Protein AF-A0A445DTM9-F1 (afdb_monomer_lite)

Secondary structure (DSSP, 8-state):
-HHHHTT-HHHHHHS-HHHHHHHHHHHHHHHHHHHHHHHTTTGGGS-HHHHHHHHHHHHHHHHHHHHHHHHT--SPPPHHHHHHHHHHHHHHTTEEEEE---TTS-EEEEEESS--EEEETTTTEE--

Foldseek 3Di:
DVVVCVVPVVVDVVADPVNVVVVVVVCVVVVVCVVVVVQLVVVVVDPPVSSVVSVVVVVVVVVVVVVVVVVPDPDDDPPVVVVVVVVVCVVCVQWDWDQPPDPVSQWTFIGGPPDIWIGGRVVRDIPD

Organism: Arachis hypogaea (NCBI:txid3818)

Sequence (128 aa):
MDKIKRVSEEAWTKWPRHSWTKAKLDNICNHACEIFNPRIKEARSKPIITLLEEVRMFVMRSIAKNKVKLNTHVRKIPPVIQIRLEKVRKESKNWVPIWTGDEDYEKFEVHGHPTNMVVDLGKRLCTC

pLDDT: mean 79.66, std 12.18, range [50.5, 95.38]

Radius of gyration: 20.83 Å; chains: 1; bounding box: 45×35×48 Å

Structure (mmCIF, N/CA/C/O backbone):
data_AF-A0A445DTM9-F1
#
_entry.id   AF-A0A445DTM9-F1
#
loop_
_atom_site.group_PDB
_atom_site.id
_atom_site.type_symbol
_atom_site.label_atom_id
_atom_site.label_alt_id
_atom_site.label_comp_id
_atom_site.label_asym_id
_atom_site.label_entity_id
_atom_site.label_seq_id
_atom_site.pdbx_PDB_ins_code
_atom_site.Cartn_x
_atom_site.Cartn_y
_atom_site.Cartn_z
_atom_site.occupancy
_atom_site.B_iso_or_equiv
_atom_site.auth_seq_id
_atom_site.auth_comp_id
_atom_site.auth_asym_id
_atom_site.auth_atom_id
_atom_site.pdbx_PDB_model_num
ATOM 1 N N . MET A 1 1 ? 17.881 5.588 27.314 1.00 53.44 1 MET A N 1
ATOM 2 C CA . MET A 1 1 ? 18.278 6.938 26.846 1.00 53.44 1 MET A CA 1
ATOM 3 C C . MET A 1 1 ? 19.683 7.306 27.317 1.00 53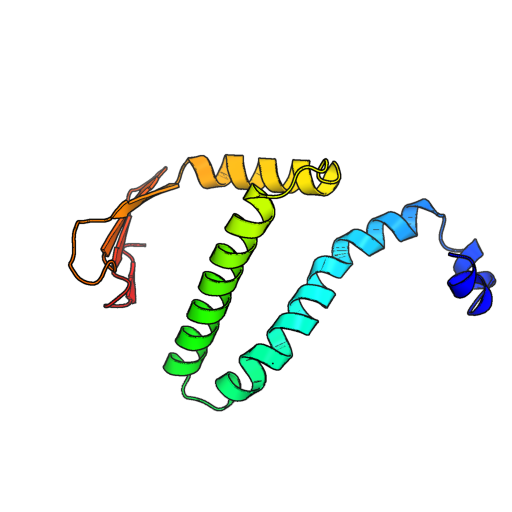.44 1 MET A C 1
ATOM 5 O O . MET A 1 1 ? 20.335 8.102 26.659 1.00 53.44 1 MET A O 1
ATOM 9 N N . ASP A 1 2 ? 20.199 6.655 28.360 1.00 56.91 2 ASP A N 1
ATOM 10 C CA . ASP A 1 2 ? 21.519 6.942 28.949 1.00 56.91 2 ASP A CA 1
ATOM 11 C C . ASP A 1 2 ? 22.705 6.606 28.035 1.00 56.91 2 ASP A C 1
ATOM 13 O O . ASP A 1 2 ? 23.768 7.206 28.145 1.00 56.91 2 ASP A O 1
ATOM 17 N N . LYS A 1 3 ? 22.512 5.707 27.059 1.00 58.59 3 LYS A N 1
ATOM 18 C CA . LYS A 1 3 ? 23.516 5.435 26.018 1.00 58.59 3 LYS A CA 1
ATOM 19 C C . LYS A 1 3 ? 23.754 6.626 25.077 1.00 58.59 3 LYS A C 1
ATOM 21 O O . LYS A 1 3 ? 24.864 6.760 24.591 1.00 58.59 3 LYS A O 1
ATOM 26 N N . ILE A 1 4 ? 22.750 7.479 24.836 1.00 58.69 4 ILE A N 1
ATOM 27 C CA . ILE A 1 4 ? 22.880 8.659 23.955 1.00 58.69 4 ILE A CA 1
ATOM 28 C C . ILE A 1 4 ? 23.605 9.795 24.687 1.00 58.69 4 ILE A C 1
ATOM 30 O O . ILE A 1 4 ? 24.466 10.436 24.097 1.00 58.69 4 ILE A O 1
ATOM 34 N N . LYS A 1 5 ? 23.339 9.974 25.991 1.00 58.22 5 LYS A N 1
ATOM 35 C CA . LYS A 1 5 ? 24.081 10.915 26.851 1.00 58.22 5 LYS A CA 1
ATOM 36 C C . LYS A 1 5 ? 25.591 10.685 26.810 1.00 58.22 5 LYS A C 1
ATOM 38 O O . LYS A 1 5 ? 26.344 11.634 26.670 1.00 58.22 5 LYS A O 1
ATOM 43 N N . ARG A 1 6 ? 26.021 9.417 26.844 1.00 63.31 6 ARG A N 1
ATOM 44 C CA . ARG A 1 6 ? 27.447 9.046 26.781 1.00 63.31 6 ARG A CA 1
ATOM 45 C C . ARG A 1 6 ? 28.156 9.474 25.493 1.00 63.31 6 ARG A C 1
ATOM 47 O O . ARG A 1 6 ? 29.376 9.537 25.497 1.00 63.31 6 ARG A O 1
ATOM 54 N N . VAL A 1 7 ? 27.422 9.712 24.404 1.00 69.25 7 VAL A N 1
ATOM 55 C CA . VAL A 1 7 ? 28.004 10.112 23.112 1.00 69.25 7 VAL A CA 1
ATOM 56 C C . VAL A 1 7 ? 28.235 11.624 23.058 1.00 69.25 7 VAL A C 1
ATOM 58 O O . VAL A 1 7 ? 29.193 12.071 22.439 1.00 69.25 7 VAL A O 1
ATOM 61 N N . SER A 1 8 ? 27.376 12.419 23.706 1.00 69.12 8 SER A N 1
ATOM 62 C CA . SER A 1 8 ? 27.534 13.872 23.814 1.00 69.12 8 SER A CA 1
ATOM 63 C C . SER A 1 8 ? 26.615 14.431 24.906 1.00 69.12 8 SER A C 1
ATOM 65 O O . SER A 1 8 ? 25.392 14.481 24.745 1.00 69.12 8 SER A O 1
ATOM 67 N N . GLU A 1 9 ? 27.215 14.882 26.008 1.00 70.75 9 GLU A N 1
ATOM 68 C CA . GLU A 1 9 ? 26.506 15.534 27.118 1.00 70.75 9 GLU A CA 1
ATOM 69 C C . GLU A 1 9 ? 25.944 16.906 26.683 1.00 70.75 9 GLU A C 1
ATOM 71 O O . GLU A 1 9 ? 24.821 17.268 27.029 1.00 70.75 9 GLU A O 1
ATOM 76 N N . GLU A 1 10 ? 26.678 17.642 25.841 1.00 69.31 10 GLU A N 1
ATOM 77 C CA . GLU A 1 10 ? 26.274 18.961 25.324 1.00 69.31 10 GLU A CA 1
ATOM 78 C C . GLU A 1 10 ? 25.071 18.899 24.373 1.00 69.31 10 GLU A C 1
ATOM 80 O O . GLU A 1 10 ? 24.164 19.731 24.437 1.00 69.31 10 GLU A O 1
ATOM 85 N N . ALA A 1 11 ? 25.009 17.895 23.493 1.00 64.75 11 ALA A N 1
ATOM 86 C CA . ALA A 1 11 ? 23.839 17.703 22.639 1.00 64.75 11 ALA A CA 1
ATOM 87 C C . ALA A 1 11 ? 22.600 17.336 23.472 1.00 64.75 11 ALA A C 1
ATOM 89 O O . ALA A 1 11 ? 21.476 17.707 23.121 1.00 64.75 11 ALA A O 1
ATOM 90 N N . TRP A 1 12 ? 22.806 16.637 24.593 1.00 66.19 12 TRP A N 1
ATOM 91 C CA . TRP A 1 12 ? 21.739 16.239 25.500 1.00 66.19 12 TRP A CA 1
ATOM 92 C C . TRP A 1 12 ? 21.110 17.422 26.242 1.00 66.19 12 TRP A C 1
ATOM 94 O O . TRP A 1 12 ? 19.892 17.450 26.430 1.00 66.19 12 TRP A O 1
ATOM 104 N N . THR A 1 13 ? 21.914 18.401 26.655 1.00 68.75 13 THR A N 1
ATOM 105 C CA . THR A 1 13 ? 21.427 19.613 27.332 1.00 68.75 13 THR A CA 1
ATOM 106 C C . THR A 1 13 ? 20.779 20.598 26.362 1.00 68.75 13 THR A C 1
ATOM 108 O O . THR A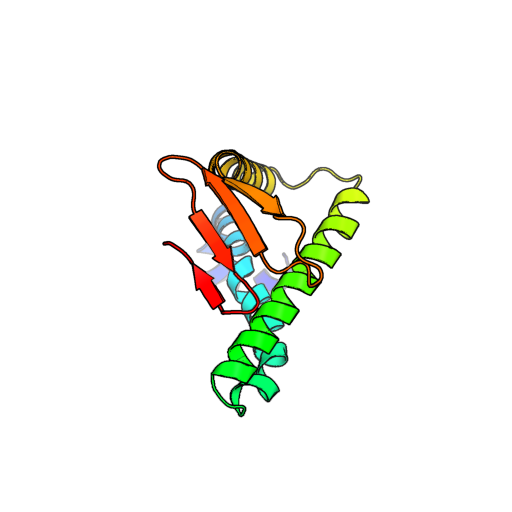 1 13 ? 19.804 21.255 26.722 1.00 68.75 13 THR A O 1
ATOM 111 N N . LYS A 1 14 ? 21.254 20.655 25.111 1.00 72.44 14 LYS A N 1
ATOM 112 C CA . LYS A 1 14 ? 20.738 21.563 24.074 1.00 72.44 14 LYS A CA 1
ATOM 113 C C . LYS A 1 14 ? 19.352 21.180 23.536 1.00 72.44 14 LYS A C 1
ATOM 115 O O . LYS A 1 14 ? 18.623 22.049 23.063 1.00 72.44 14 LYS A O 1
ATOM 120 N N . TRP A 1 15 ? 18.967 19.904 23.608 1.00 60.22 15 TRP A N 1
ATOM 121 C CA . TRP A 1 15 ? 17.693 19.416 23.068 1.00 60.22 15 TRP A CA 1
ATOM 122 C C . TRP A 1 15 ? 16.798 18.881 24.190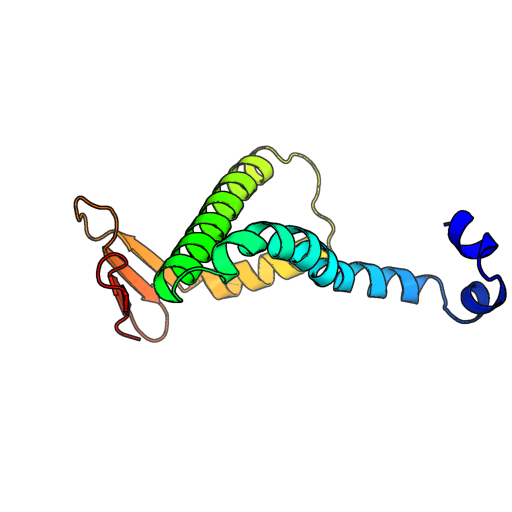 1.00 60.22 15 TRP A C 1
ATOM 124 O O . TRP A 1 15 ? 17.035 17.777 24.693 1.00 60.22 15 TRP A O 1
ATOM 134 N N . PRO A 1 16 ? 15.743 19.61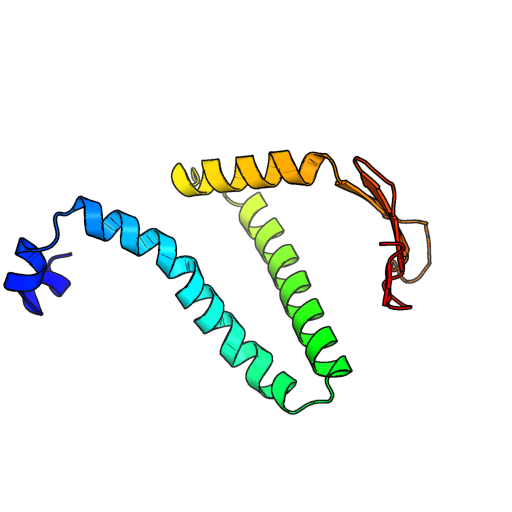5 24.592 1.00 66.25 16 PRO A N 1
ATOM 135 C CA . PRO A 1 16 ? 14.871 19.179 25.672 1.00 66.25 16 PRO A CA 1
ATOM 136 C C . PRO A 1 16 ? 14.179 17.850 25.337 1.00 66.25 16 PRO A C 1
ATOM 138 O O . PRO A 1 16 ? 13.943 17.511 24.178 1.00 66.25 16 PRO A O 1
ATOM 141 N N . ARG A 1 17 ? 13.828 17.076 26.374 1.00 59.66 17 ARG A N 1
ATOM 142 C CA . ARG A 1 17 ? 13.304 15.696 26.254 1.00 59.66 17 ARG A CA 1
ATOM 143 C C . ARG A 1 17 ? 12.153 15.549 25.246 1.00 59.66 17 ARG A C 1
ATOM 145 O O . ARG A 1 17 ? 12.055 14.520 24.586 1.00 59.66 17 ARG A O 1
ATOM 152 N N . HIS A 1 18 ? 11.317 16.581 25.115 1.00 63.09 18 HIS A N 1
ATOM 153 C CA . HIS A 1 18 ? 10.180 16.619 24.194 1.00 63.09 18 HIS A CA 1
ATOM 154 C C . HIS A 1 18 ? 10.576 16.732 22.707 1.00 63.09 18 HIS A C 1
ATOM 156 O O . HIS A 1 18 ? 9.802 16.338 21.835 1.00 63.09 18 HIS A O 1
ATOM 162 N N . SER A 1 19 ? 11.771 17.241 22.398 1.00 63.16 19 SER A N 1
ATOM 163 C CA . SER A 1 19 ? 12.283 17.348 21.026 1.00 63.16 19 SER A CA 1
ATOM 164 C C . SER A 1 19 ? 12.656 15.977 20.454 1.00 63.16 19 SER A C 1
ATOM 166 O O . SER A 1 19 ? 12.417 15.699 19.280 1.00 63.16 19 SER A O 1
ATOM 168 N N . TRP A 1 20 ? 13.149 15.071 21.302 1.00 57.44 20 TRP A N 1
ATOM 169 C CA . TRP A 1 20 ? 13.504 13.700 20.919 1.00 57.44 20 TRP A CA 1
ATOM 170 C C . TRP A 1 20 ? 12.282 12.825 20.613 1.00 57.44 20 TRP A C 1
ATOM 172 O O . TRP A 1 20 ? 12.352 11.919 19.783 1.00 57.44 20 TRP A O 1
ATOM 182 N N . THR A 1 21 ? 11.140 13.094 21.251 1.00 54.03 21 THR A N 1
ATOM 183 C CA . THR A 1 21 ? 9.873 12.409 20.957 1.00 54.03 21 THR A CA 1
ATOM 184 C C . THR A 1 21 ? 9.271 12.841 19.623 1.00 54.03 21 THR A C 1
ATOM 186 O O . THR A 1 21 ? 8.670 12.002 18.955 1.00 54.03 21 THR A O 1
ATOM 189 N N . LYS A 1 22 ? 9.473 14.098 19.196 1.00 50.50 22 LYS A N 1
ATOM 190 C CA . LYS A 1 22 ? 9.085 14.560 17.850 1.00 50.50 22 LYS A CA 1
ATOM 191 C C . LYS A 1 22 ? 9.942 13.918 16.757 1.00 50.50 22 LYS A C 1
ATOM 193 O O . LYS A 1 22 ? 9.386 13.369 15.814 1.00 50.50 22 LYS A O 1
ATOM 198 N N . ALA A 1 23 ? 11.264 13.875 16.932 1.00 50.50 23 ALA A N 1
ATOM 199 C CA . ALA A 1 23 ? 12.170 13.260 15.954 1.00 50.50 23 ALA A CA 1
ATOM 200 C C . ALA A 1 23 ? 11.895 11.758 15.729 1.00 50.50 23 ALA A C 1
ATOM 202 O O . ALA A 1 23 ? 12.091 11.230 14.639 1.00 50.50 23 ALA A O 1
ATOM 203 N N . LYS A 1 24 ? 11.374 11.050 16.743 1.00 50.62 24 LYS A N 1
ATOM 204 C CA . LYS A 1 24 ? 11.033 9.623 16.625 1.00 50.62 24 LYS A CA 1
ATOM 205 C C . LYS A 1 24 ? 9.855 9.333 15.684 1.00 50.62 24 LYS A C 1
ATOM 207 O O . LYS A 1 24 ? 9.730 8.195 15.240 1.00 50.62 24 LYS A O 1
ATOM 212 N N . LEU A 1 25 ? 9.001 10.321 15.401 1.00 51.34 25 LEU A N 1
ATOM 213 C CA . LEU A 1 25 ? 7.854 10.184 14.495 1.00 51.34 25 LEU A CA 1
ATOM 214 C C . LEU A 1 25 ? 8.252 10.304 13.016 1.00 51.34 25 LEU A C 1
ATOM 216 O O . LEU A 1 25 ? 7.679 9.594 12.191 1.00 51.34 25 LEU A O 1
ATOM 220 N N . ASP A 1 26 ? 9.270 11.105 12.696 1.00 51.31 26 ASP A N 1
ATOM 221 C CA . ASP A 1 26 ? 9.785 11.249 11.322 1.00 51.31 26 ASP A CA 1
ATOM 222 C C . ASP A 1 26 ? 10.675 10.069 10.892 1.00 51.31 26 ASP A C 1
ATOM 224 O O . ASP A 1 26 ? 10.837 9.792 9.703 1.00 51.31 26 ASP A O 1
ATOM 228 N N . ASN A 1 27 ? 11.162 9.272 11.851 1.00 52.34 27 ASN A N 1
ATOM 229 C CA . ASN A 1 27 ? 11.930 8.049 11.587 1.00 52.34 27 ASN A CA 1
ATOM 230 C C . ASN A 1 27 ? 11.123 6.933 10.896 1.00 52.34 27 ASN A C 1
ATOM 232 O O . ASN A 1 27 ? 11.711 5.940 10.464 1.00 52.34 27 ASN A O 1
ATOM 236 N N . ILE A 1 28 ? 9.797 7.074 10.764 1.00 55.31 28 ILE A N 1
ATOM 237 C CA . ILE A 1 28 ? 8.980 6.157 9.954 1.00 55.31 28 ILE A CA 1
ATOM 238 C C . ILE A 1 28 ? 9.469 6.166 8.498 1.00 55.31 28 ILE A C 1
ATOM 240 O O . ILE A 1 28 ? 9.529 5.106 7.878 1.00 55.31 28 ILE A O 1
ATOM 244 N N . CYS A 1 29 ? 9.873 7.329 7.973 1.00 51.28 29 CYS A N 1
ATOM 245 C CA . CYS A 1 29 ? 10.381 7.449 6.608 1.00 51.28 29 CYS A CA 1
ATOM 246 C C . CYS A 1 29 ? 11.727 6.736 6.440 1.00 51.28 29 CYS A C 1
ATOM 248 O O . CYS A 1 29 ? 11.885 5.965 5.497 1.00 51.28 29 CYS A O 1
ATOM 250 N N . ASN A 1 30 ? 12.659 6.909 7.383 1.00 60.72 30 ASN A N 1
ATOM 251 C CA . ASN A 1 30 ? 13.954 6.223 7.328 1.00 60.72 30 ASN A CA 1
ATOM 252 C C . ASN A 1 30 ? 13.785 4.704 7.403 1.00 60.72 30 ASN A C 1
ATOM 254 O O . ASN A 1 30 ? 14.326 3.995 6.563 1.00 60.72 30 ASN A O 1
ATOM 258 N N . HIS A 1 31 ? 12.949 4.204 8.314 1.00 69.81 31 HIS A N 1
ATOM 259 C CA . HIS A 1 31 ? 12.691 2.769 8.418 1.00 69.81 31 HIS A CA 1
ATOM 260 C C . HIS A 1 31 ? 11.997 2.194 7.170 1.00 69.81 31 HIS A C 1
ATOM 262 O O . HIS A 1 31 ? 12.335 1.106 6.705 1.00 69.81 31 HIS A O 1
ATOM 268 N N . ALA A 1 32 ? 11.039 2.926 6.594 1.00 71.94 32 ALA A N 1
ATOM 269 C CA . ALA A 1 32 ? 10.380 2.515 5.358 1.00 71.94 32 ALA A CA 1
ATOM 270 C C . ALA A 1 32 ? 11.367 2.464 4.181 1.00 71.94 32 ALA A C 1
ATOM 272 O O . ALA A 1 32 ? 11.366 1.484 3.437 1.00 71.94 32 ALA A O 1
ATOM 273 N N . CYS A 1 33 ? 12.246 3.461 4.047 1.00 75.81 33 CYS A N 1
ATOM 274 C CA . CYS A 1 33 ? 13.307 3.481 3.039 1.00 75.81 33 CYS A CA 1
ATOM 275 C C . CYS A 1 33 ? 14.328 2.355 3.251 1.00 75.81 33 CYS A C 1
ATOM 277 O O . CYS A 1 33 ? 14.709 1.691 2.291 1.00 75.81 33 CYS A O 1
ATOM 279 N N . GLU A 1 34 ? 14.734 2.093 4.493 1.00 81.38 34 GLU A N 1
ATOM 280 C CA . GLU A 1 34 ? 15.637 0.991 4.850 1.00 81.38 34 GLU A CA 1
ATOM 281 C C . GLU A 1 34 ? 15.059 -0.379 4.483 1.00 81.38 34 GLU A C 1
ATOM 283 O O . GLU A 1 34 ? 15.801 -1.265 4.069 1.00 81.38 34 GLU A O 1
ATOM 288 N N . ILE A 1 35 ? 13.738 -0.560 4.587 1.00 83.00 35 ILE A N 1
ATOM 289 C CA . ILE A 1 35 ? 13.069 -1.794 4.157 1.00 83.00 35 ILE A CA 1
ATOM 290 C C . ILE A 1 35 ? 12.896 -1.826 2.635 1.00 83.00 35 ILE A C 1
ATOM 292 O O . ILE A 1 35 ? 13.072 -2.876 2.017 1.00 83.00 35 ILE A O 1
ATOM 296 N N . PHE A 1 36 ? 12.521 -0.705 2.023 1.00 83.31 36 PHE A N 1
ATOM 297 C CA . PHE A 1 36 ? 12.148 -0.638 0.612 1.00 83.31 36 PHE A CA 1
ATOM 298 C C . PHE A 1 36 ? 13.354 -0.692 -0.329 1.00 83.31 36 PHE A C 1
ATOM 300 O O . PHE A 1 36 ? 13.363 -1.477 -1.275 1.00 83.31 36 PHE A O 1
ATOM 307 N N . ASN A 1 37 ? 14.403 0.081 -0.053 1.00 85.50 37 ASN A N 1
ATOM 308 C CA . ASN A 1 37 ? 15.587 0.189 -0.906 1.00 85.50 37 ASN A CA 1
ATOM 309 C C . ASN A 1 37 ? 16.266 -1.155 -1.222 1.00 85.50 37 ASN A C 1
ATOM 311 O O . ASN A 1 37 ? 16.539 -1.403 -2.399 1.00 85.50 37 ASN A O 1
ATOM 315 N N . PRO A 1 38 ? 16.522 -2.053 -0.249 1.00 88.00 38 PRO A N 1
ATOM 316 C CA . PRO A 1 38 ? 17.077 -3.364 -0.567 1.00 88.00 38 PRO A CA 1
ATOM 317 C C . PRO A 1 38 ? 16.084 -4.242 -1.337 1.00 88.00 38 PRO A C 1
ATOM 319 O O . PRO A 1 38 ? 16.510 -5.055 -2.149 1.00 88.00 38 PRO A O 1
ATOM 322 N N . ARG A 1 39 ? 14.770 -4.066 -1.139 1.00 83.38 39 ARG A N 1
ATOM 323 C CA . ARG A 1 39 ? 13.730 -4.861 -1.814 1.00 83.38 39 ARG A CA 1
ATOM 324 C C . ARG A 1 39 ? 13.604 -4.553 -3.296 1.00 83.38 39 ARG A C 1
ATOM 326 O O . ARG A 1 39 ? 13.312 -5.461 -4.060 1.00 83.38 39 ARG A O 1
ATOM 333 N N . ILE A 1 40 ? 13.839 -3.307 -3.693 1.00 86.06 40 ILE A N 1
ATOM 334 C CA . ILE A 1 40 ? 13.800 -2.902 -5.103 1.00 86.06 40 ILE A CA 1
ATOM 335 C C . ILE A 1 40 ? 15.172 -2.933 -5.774 1.00 86.06 40 ILE A C 1
ATOM 337 O O . ILE A 1 40 ? 15.273 -2.608 -6.951 1.00 86.06 40 ILE A O 1
ATOM 341 N N . LYS A 1 41 ? 16.241 -3.289 -5.050 1.00 90.19 41 LYS A N 1
ATOM 342 C CA . LYS A 1 41 ? 17.615 -3.213 -5.564 1.00 90.19 41 LYS A CA 1
ATOM 343 C C . LYS A 1 41 ? 17.785 -3.982 -6.878 1.00 90.19 41 LYS A C 1
ATOM 345 O O . LYS A 1 41 ? 18.379 -3.448 -7.806 1.00 90.19 41 LYS A O 1
ATOM 350 N N . GLU A 1 42 ? 17.224 -5.185 -6.960 1.00 87.12 42 GLU A N 1
ATOM 351 C CA . GLU A 1 42 ? 17.237 -6.013 -8.175 1.00 87.12 42 GLU A CA 1
ATOM 352 C C . GLU A 1 42 ? 16.213 -5.550 -9.215 1.00 87.12 42 GLU A C 1
ATOM 354 O O . GLU A 1 42 ? 16.469 -5.618 -10.411 1.00 87.12 42 GLU A O 1
ATOM 359 N N . ALA A 1 43 ? 15.063 -5.037 -8.775 1.00 87.19 43 ALA A N 1
ATOM 360 C CA . ALA A 1 43 ? 14.036 -4.502 -9.663 1.00 87.19 43 ALA A CA 1
ATOM 361 C C . ALA A 1 43 ? 14.537 -3.274 -10.446 1.00 87.19 43 ALA A C 1
ATOM 363 O O . ALA A 1 43 ? 14.135 -3.045 -11.582 1.00 87.19 43 ALA A O 1
ATOM 364 N N . ARG A 1 44 ? 15.434 -2.475 -9.848 1.00 89.62 44 ARG A N 1
ATOM 365 C CA . ARG A 1 44 ? 15.954 -1.220 -10.419 1.00 89.62 44 ARG A CA 1
ATOM 366 C C . ARG A 1 44 ? 16.797 -1.395 -11.680 1.00 89.62 44 ARG A C 1
ATOM 368 O O . ARG A 1 44 ? 16.950 -0.422 -12.408 1.00 89.62 44 ARG A O 1
ATOM 375 N N . SER A 1 45 ? 17.362 -2.577 -11.922 1.00 91.75 45 SER A N 1
ATOM 376 C CA . SER A 1 45 ? 18.104 -2.871 -13.155 1.00 91.75 45 SER A CA 1
ATOM 377 C C . SER A 1 45 ? 17.218 -3.439 -14.267 1.00 91.75 45 SER A C 1
ATOM 379 O O . SER A 1 45 ? 17.706 -3.679 -15.369 1.00 91.75 45 SER A O 1
ATOM 381 N N . LYS A 1 46 ? 15.927 -3.666 -13.997 1.00 90.25 46 LYS A N 1
ATOM 382 C CA . LYS A 1 46 ? 14.962 -4.214 -14.955 1.00 90.25 46 LYS A CA 1
ATOM 383 C C . LYS A 1 46 ? 14.253 -3.088 -15.719 1.00 90.25 46 LYS A C 1
ATOM 385 O O . LYS A 1 46 ? 14.283 -1.935 -15.282 1.00 90.25 46 LYS A O 1
ATOM 390 N N . PRO A 1 47 ? 13.587 -3.394 -16.849 1.00 95.38 47 PRO A N 1
ATOM 391 C CA . PRO A 1 47 ? 12.763 -2.421 -17.556 1.00 95.38 47 PRO A CA 1
ATOM 392 C C . PRO A 1 47 ? 11.744 -1.749 -16.628 1.00 95.38 47 PRO A C 1
ATOM 394 O O . PRO A 1 47 ? 11.232 -2.376 -15.698 1.00 95.38 47 PRO A O 1
ATOM 397 N N . ILE A 1 48 ? 11.411 -0.485 -16.913 1.00 89.25 48 ILE A N 1
ATOM 398 C CA . ILE A 1 48 ? 10.535 0.344 -16.066 1.00 89.25 48 ILE A CA 1
ATOM 399 C C . ILE A 1 48 ? 9.210 -0.347 -15.726 1.00 89.25 48 ILE A C 1
ATOM 401 O O . ILE A 1 48 ? 8.740 -0.270 -14.596 1.00 89.25 48 ILE A O 1
ATOM 405 N N . ILE A 1 49 ? 8.646 -1.084 -16.685 1.00 87.31 49 ILE A N 1
ATOM 406 C CA . ILE A 1 49 ? 7.408 -1.840 -16.501 1.00 87.31 49 ILE A CA 1
ATOM 407 C C . ILE A 1 49 ? 7.573 -2.905 -15.408 1.00 87.31 49 ILE A C 1
ATOM 409 O O . ILE A 1 49 ? 6.773 -2.959 -14.477 1.00 87.31 49 ILE A O 1
ATOM 413 N N . THR A 1 50 ? 8.632 -3.709 -15.484 1.00 85.69 50 THR A N 1
ATOM 414 C CA . THR A 1 50 ? 8.915 -4.775 -14.517 1.00 85.69 50 THR A CA 1
ATOM 415 C C . THR A 1 50 ? 9.235 -4.211 -13.132 1.00 85.69 50 THR A C 1
ATOM 417 O O . THR A 1 50 ? 8.758 -4.738 -12.129 1.00 85.69 50 THR A O 1
ATOM 420 N N . LEU A 1 51 ? 9.979 -3.099 -13.055 1.00 89.31 51 LEU A N 1
ATOM 421 C CA . LEU A 1 51 ? 10.225 -2.394 -11.792 1.00 89.31 51 LEU A CA 1
ATOM 422 C C . LEU A 1 51 ? 8.906 -1.985 -11.116 1.00 89.31 51 LEU A C 1
ATOM 424 O O . LEU A 1 51 ? 8.722 -2.224 -9.921 1.00 89.31 51 LEU A O 1
ATOM 428 N N . LEU A 1 52 ? 7.985 -1.382 -11.873 1.00 85.25 52 LEU A N 1
ATOM 429 C CA . LEU A 1 52 ? 6.694 -0.934 -11.348 1.00 85.25 52 LEU A CA 1
ATOM 430 C C . LEU A 1 52 ? 5.831 -2.105 -10.864 1.00 85.25 52 LEU A C 1
ATOM 432 O O . LEU A 1 52 ? 5.217 -2.013 -9.799 1.00 85.25 52 LEU A O 1
ATOM 436 N N . GLU A 1 53 ? 5.813 -3.220 -11.593 1.00 86.12 53 GLU A N 1
ATOM 437 C CA . GLU A 1 53 ? 5.090 -4.426 -11.181 1.00 86.12 53 GLU A CA 1
ATOM 438 C C . GLU A 1 53 ? 5.651 -5.033 -9.894 1.00 86.12 53 GLU A C 1
ATOM 440 O O . GLU A 1 53 ? 4.887 -5.384 -8.992 1.00 86.12 53 GLU A O 1
ATOM 445 N N . GLU A 1 54 ? 6.975 -5.106 -9.756 1.00 86.00 54 GLU A N 1
ATOM 446 C CA . GLU A 1 54 ? 7.609 -5.623 -8.543 1.00 86.00 54 GLU A CA 1
ATOM 447 C C . GLU A 1 54 ? 7.341 -4.728 -7.329 1.00 86.00 54 GLU A C 1
ATOM 449 O O . GLU A 1 54 ? 7.021 -5.233 -6.246 1.00 86.00 54 GLU A O 1
ATOM 454 N N . VAL A 1 55 ? 7.378 -3.402 -7.507 1.00 88.44 55 VAL A N 1
ATOM 455 C CA . VAL A 1 55 ? 6.989 -2.436 -6.467 1.00 88.44 55 VAL A CA 1
ATOM 456 C C . VAL A 1 55 ? 5.523 -2.624 -6.078 1.00 88.44 55 VAL A C 1
ATOM 458 O O . VAL A 1 55 ? 5.218 -2.724 -4.885 1.00 88.44 55 VAL A O 1
ATOM 461 N N . ARG A 1 56 ? 4.614 -2.740 -7.055 1.00 87.12 56 ARG A N 1
ATOM 462 C CA . ARG A 1 56 ? 3.183 -2.983 -6.812 1.00 87.12 56 ARG A CA 1
ATOM 463 C C . ARG A 1 56 ? 2.972 -4.259 -5.999 1.00 87.12 56 ARG A C 1
ATOM 465 O O . ARG A 1 56 ? 2.324 -4.226 -4.951 1.00 87.12 56 ARG A O 1
ATOM 472 N N . MET A 1 57 ? 3.568 -5.368 -6.434 1.00 86.06 57 MET A N 1
ATOM 473 C CA . MET A 1 57 ? 3.472 -6.668 -5.763 1.00 86.06 57 MET A CA 1
ATOM 474 C C . MET A 1 57 ? 4.029 -6.623 -4.339 1.00 86.06 57 MET A C 1
ATOM 476 O O . MET A 1 57 ? 3.437 -7.193 -3.416 1.00 86.06 57 MET A O 1
ATOM 480 N N . PHE A 1 58 ? 5.148 -5.928 -4.131 1.00 87.25 58 PHE A N 1
ATOM 481 C CA . PHE A 1 58 ? 5.725 -5.723 -2.807 1.00 87.25 58 PHE A CA 1
ATOM 482 C C . PHE A 1 58 ? 4.768 -4.965 -1.876 1.00 87.25 58 PHE A C 1
ATOM 484 O O . PHE A 1 58 ? 4.530 -5.409 -0.745 1.00 87.25 58 PHE A O 1
ATOM 491 N N . VAL A 1 59 ? 4.191 -3.856 -2.347 1.00 86.81 59 VAL A N 1
ATOM 492 C CA . VAL A 1 59 ? 3.250 -3.038 -1.568 1.00 86.81 59 VAL A CA 1
ATOM 493 C C . VAL A 1 59 ? 1.994 -3.840 -1.227 1.00 86.81 59 VAL A C 1
ATOM 495 O O . VAL A 1 59 ? 1.627 -3.921 -0.054 1.00 86.81 59 VAL A O 1
ATOM 498 N N . MET A 1 60 ? 1.384 -4.517 -2.205 1.00 85.31 60 MET A N 1
ATOM 499 C CA . MET A 1 60 ? 0.178 -5.328 -1.991 1.00 85.31 60 MET A CA 1
ATOM 500 C C . MET A 1 60 ? 0.405 -6.449 -0.969 1.00 85.31 60 MET A C 1
ATOM 502 O O . MET A 1 60 ? -0.366 -6.587 -0.016 1.00 85.31 60 MET A O 1
ATOM 506 N N . ARG A 1 61 ? 1.501 -7.210 -1.101 1.00 86.56 61 ARG A N 1
ATOM 507 C CA . ARG A 1 61 ? 1.861 -8.268 -0.139 1.00 86.56 61 ARG A CA 1
ATOM 508 C C . ARG A 1 61 ? 2.104 -7.705 1.262 1.00 86.56 61 ARG A C 1
ATOM 510 O O . ARG A 1 61 ? 1.726 -8.335 2.249 1.00 86.56 61 ARG A O 1
ATOM 517 N N . SER A 1 62 ? 2.724 -6.531 1.362 1.00 88.19 62 SER A N 1
ATOM 518 C CA . SER A 1 62 ? 2.984 -5.867 2.644 1.00 88.19 62 SER A CA 1
ATOM 519 C C . SER A 1 62 ? 1.690 -5.410 3.317 1.00 88.19 62 SER A C 1
ATOM 521 O O . SER A 1 62 ? 1.504 -5.658 4.507 1.00 88.19 62 SER A O 1
ATOM 523 N N . ILE A 1 63 ? 0.757 -4.828 2.556 1.00 85.81 63 ILE A N 1
ATOM 524 C CA . ILE A 1 63 ? -0.577 -4.452 3.045 1.00 85.81 63 ILE A CA 1
ATOM 525 C C . ILE A 1 63 ? -1.333 -5.688 3.538 1.00 85.81 63 ILE A C 1
ATOM 527 O O . ILE A 1 63 ? -1.840 -5.674 4.658 1.00 85.81 63 ILE A O 1
ATOM 531 N N . ALA A 1 64 ? -1.373 -6.768 2.751 1.00 84.38 64 ALA A N 1
ATOM 532 C CA . ALA A 1 64 ? -2.052 -8.005 3.134 1.00 84.38 64 ALA A CA 1
ATOM 533 C C . ALA A 1 64 ? -1.491 -8.584 4.446 1.00 84.38 64 ALA A C 1
ATOM 535 O O . ALA A 1 64 ? -2.244 -8.862 5.380 1.00 84.38 64 ALA A O 1
ATOM 536 N N . LYS A 1 65 ? -0.159 -8.672 4.571 1.00 88.06 65 LYS A N 1
ATOM 537 C CA . LYS A 1 65 ? 0.505 -9.120 5.808 1.00 88.06 65 LYS A CA 1
ATOM 538 C C . LYS A 1 65 ? 0.195 -8.210 6.996 1.00 88.06 65 LYS A C 1
ATOM 540 O O . LYS A 1 65 ? -0.048 -8.701 8.097 1.00 88.06 65 LYS A O 1
ATOM 545 N N . ASN A 1 66 ? 0.201 -6.895 6.791 1.00 87.06 66 ASN A N 1
ATOM 546 C CA . ASN A 1 66 ? -0.081 -5.933 7.853 1.00 87.06 66 ASN A CA 1
ATOM 547 C C . ASN A 1 66 ? -1.543 -5.990 8.309 1.00 87.06 66 ASN A C 1
ATOM 549 O O . ASN A 1 66 ? -1.781 -5.897 9.509 1.00 87.06 66 ASN A O 1
ATOM 553 N N . LYS A 1 67 ? -2.504 -6.216 7.399 1.00 85.38 67 LYS A N 1
ATOM 554 C CA . LYS A 1 67 ? -3.917 -6.442 7.751 1.00 85.38 67 LYS A CA 1
ATOM 555 C C . LYS A 1 67 ? -4.074 -7.631 8.700 1.00 85.38 67 LYS A C 1
ATOM 557 O O . LYS A 1 67 ? -4.716 -7.490 9.735 1.00 85.38 67 LYS A O 1
ATOM 562 N N . VAL A 1 68 ? -3.436 -8.765 8.395 1.00 88.75 68 VAL A N 1
ATOM 563 C CA . VAL A 1 68 ? -3.474 -9.961 9.258 1.00 88.75 68 VAL A CA 1
ATOM 564 C C . VAL A 1 68 ? -2.876 -9.664 10.634 1.00 88.75 68 VAL A C 1
ATOM 566 O O . VAL A 1 68 ? -3.511 -9.928 11.653 1.00 88.75 68 VAL A O 1
ATOM 569 N N . LYS A 1 69 ? -1.688 -9.044 10.676 1.00 86.00 69 LYS A N 1
ATOM 570 C CA . LYS A 1 69 ? -1.034 -8.663 11.939 1.00 86.00 69 LYS A CA 1
ATOM 571 C C . LYS A 1 69 ? -1.901 -7.732 12.782 1.00 86.00 69 LYS A C 1
ATOM 573 O O . LYS A 1 69 ? -2.003 -7.934 13.989 1.00 86.00 69 LYS A O 1
ATOM 578 N N . LEU A 1 70 ? -2.517 -6.731 12.153 1.00 83.62 70 LEU A N 1
ATOM 579 C CA . LEU A 1 70 ? -3.391 -5.777 12.827 1.00 83.62 70 LEU A CA 1
ATOM 580 C C . LEU A 1 70 ? -4.640 -6.463 13.388 1.00 83.62 70 LEU A C 1
ATOM 582 O O . LEU A 1 70 ? -5.021 -6.171 14.514 1.00 83.62 70 LEU A O 1
ATOM 586 N N . ASN A 1 71 ? -5.230 -7.409 12.651 1.00 82.56 71 ASN A N 1
ATOM 587 C CA . ASN A 1 71 ? -6.404 -8.153 13.112 1.00 82.56 71 ASN A CA 1
ATOM 588 C C . ASN A 1 71 ? -6.110 -8.976 14.380 1.00 82.56 71 ASN A C 1
ATOM 590 O O . ASN A 1 71 ? -6.951 -9.101 15.259 1.00 82.56 71 ASN A O 1
ATOM 594 N N . THR A 1 72 ? -4.885 -9.496 14.504 1.00 84.50 72 THR A N 1
ATOM 595 C CA . THR A 1 72 ? -4.416 -10.209 15.707 1.00 84.50 72 THR A CA 1
ATOM 596 C C . THR A 1 72 ? -3.894 -9.287 16.818 1.00 84.50 72 THR A C 1
ATOM 598 O O . THR A 1 72 ? -3.452 -9.761 17.866 1.00 84.50 72 THR A O 1
ATOM 601 N N . HIS A 1 73 ? -3.874 -7.967 16.609 1.00 80.44 73 HIS A N 1
ATOM 602 C CA . HIS A 1 73 ? -3.243 -7.035 17.537 1.00 80.44 73 HIS A CA 1
ATOM 603 C C . HIS A 1 73 ? -4.172 -6.673 18.702 1.00 80.44 73 HIS A C 1
ATOM 605 O O . HIS A 1 73 ? -5.122 -5.917 18.545 1.00 80.44 73 HIS A O 1
ATOM 611 N N . VAL A 1 74 ? -3.854 -7.170 19.900 1.00 75.12 74 VAL A N 1
ATOM 612 C CA . VAL A 1 74 ? -4.651 -6.940 21.124 1.00 75.12 74 VAL A CA 1
ATOM 613 C C . VAL A 1 74 ? -4.261 -5.644 21.860 1.00 75.12 74 VAL A C 1
ATOM 615 O O . VAL A 1 74 ? -5.008 -5.135 22.692 1.00 75.12 74 VAL A O 1
ATOM 618 N N . ARG A 1 75 ? -3.073 -5.083 21.591 1.00 75.94 75 ARG A N 1
ATOM 619 C CA . ARG A 1 75 ? -2.559 -3.915 22.330 1.00 75.94 75 ARG A CA 1
ATOM 620 C C . ARG A 1 75 ? -3.117 -2.596 21.785 1.00 75.94 75 ARG A C 1
ATOM 622 O O . ARG A 1 75 ? -3.420 -2.465 20.603 1.00 75.94 75 ARG A O 1
ATOM 629 N N . LYS A 1 76 ? -3.198 -1.585 22.659 1.00 75.94 76 LYS A N 1
ATOM 630 C CA . LYS A 1 76 ? -3.574 -0.217 22.272 1.00 75.94 76 LYS A CA 1
ATOM 631 C C . LYS A 1 76 ? -2.489 0.394 21.385 1.00 75.94 76 LYS A C 1
ATOM 633 O O . LYS A 1 76 ? -1.328 0.486 21.787 1.00 75.94 76 LYS A O 1
ATOM 638 N N . ILE A 1 77 ? -2.890 0.831 20.195 1.00 80.75 77 ILE A N 1
ATOM 639 C CA . ILE A 1 77 ? -2.041 1.585 19.271 1.00 80.75 77 ILE A CA 1
ATOM 640 C C . ILE A 1 77 ? -1.676 2.926 19.936 1.00 80.75 77 ILE A C 1
ATOM 642 O O . ILE A 1 77 ? -2.535 3.537 20.579 1.00 80.75 77 ILE A O 1
ATOM 646 N N . PRO A 1 78 ? -0.425 3.411 19.814 1.00 82.31 78 PRO A N 1
ATOM 647 C CA . PRO A 1 78 ? -0.043 4.715 20.346 1.00 82.31 78 PRO A CA 1
ATOM 648 C C . PRO A 1 78 ? -0.969 5.839 19.837 1.00 82.31 78 PRO A C 1
ATOM 650 O O . PRO A 1 78 ? -1.229 5.885 18.631 1.00 82.31 78 PRO A O 1
ATOM 653 N N . PRO A 1 79 ? -1.402 6.789 20.692 1.00 81.00 79 PRO A N 1
ATOM 654 C CA . PRO A 1 79 ? -2.410 7.796 20.335 1.00 81.00 79 PRO A CA 1
ATOM 655 C C . PRO A 1 79 ? -2.095 8.597 19.066 1.00 81.00 79 PRO A C 1
ATOM 657 O O . PRO A 1 79 ? -2.976 8.845 18.253 1.00 81.00 79 PRO A O 1
ATOM 660 N N . VAL A 1 80 ? -0.826 8.953 18.844 1.00 82.38 80 VAL A N 1
ATOM 661 C CA . VAL A 1 80 ? -0.410 9.711 17.650 1.00 82.38 80 VAL A CA 1
ATOM 662 C C . VAL A 1 80 ? -0.622 8.908 16.360 1.00 82.38 80 VAL A C 1
ATOM 664 O O . VAL A 1 80 ? -1.074 9.451 15.353 1.00 82.38 80 VAL A O 1
ATOM 667 N N . ILE A 1 81 ? -0.322 7.606 16.390 1.00 81.38 81 ILE A N 1
ATOM 668 C CA . ILE A 1 81 ? -0.524 6.713 15.243 1.00 81.38 81 ILE A CA 1
ATOM 669 C C . ILE A 1 81 ? -2.018 6.472 15.024 1.00 81.38 81 ILE A C 1
ATOM 671 O O . ILE A 1 81 ? -2.469 6.494 13.882 1.00 81.38 81 ILE A O 1
ATOM 675 N N . GLN A 1 82 ? -2.784 6.319 16.107 1.00 83.50 82 GLN A N 1
ATOM 676 C CA . GLN A 1 82 ? -4.236 6.174 16.058 1.00 83.50 82 GLN A CA 1
ATOM 677 C C . GLN A 1 82 ? -4.909 7.388 15.396 1.00 83.50 82 GLN A C 1
ATOM 679 O O . GLN A 1 82 ? -5.680 7.211 14.459 1.00 83.50 82 GLN A O 1
ATOM 684 N N . ILE A 1 83 ? -4.551 8.614 15.795 1.00 86.38 83 ILE A N 1
ATOM 685 C CA . ILE A 1 83 ? -5.083 9.852 15.196 1.00 86.38 83 ILE A CA 1
ATOM 686 C C . ILE A 1 83 ? -4.769 9.917 13.696 1.00 86.38 83 ILE A C 1
ATOM 688 O O . ILE A 1 83 ? -5.634 10.248 12.883 1.00 86.38 83 ILE A O 1
ATOM 692 N N . ARG A 1 84 ? -3.534 9.579 13.300 1.00 86.44 84 ARG A N 1
ATOM 693 C CA . ARG A 1 84 ? -3.147 9.567 11.883 1.00 86.44 84 ARG A CA 1
ATOM 694 C C . ARG A 1 84 ? -3.925 8.510 11.097 1.00 86.44 84 ARG A C 1
ATOM 696 O O . ARG A 1 84 ? -4.373 8.795 9.989 1.00 86.44 84 ARG A O 1
ATOM 703 N N . LEU A 1 85 ? -4.106 7.320 11.670 1.00 84.50 85 LEU A N 1
ATOM 704 C CA . LEU A 1 85 ? -4.880 6.240 11.062 1.00 84.50 85 LEU A CA 1
ATOM 705 C C . LEU A 1 85 ? -6.355 6.628 10.901 1.00 84.50 85 LEU A C 1
ATOM 707 O O . LEU A 1 85 ? -6.936 6.377 9.851 1.00 84.50 85 LEU A O 1
ATOM 711 N N . GLU A 1 86 ? -6.951 7.273 11.902 1.00 86.94 86 GLU A N 1
ATOM 712 C CA . GLU A 1 86 ? -8.332 7.757 11.848 1.00 86.94 86 GLU A CA 1
ATOM 713 C C . GLU A 1 86 ? -8.529 8.850 10.800 1.00 86.94 86 GLU A C 1
ATOM 715 O O . GLU A 1 86 ? -9.525 8.818 10.077 1.00 86.94 86 GLU A O 1
ATOM 720 N N . LYS A 1 87 ? -7.568 9.773 10.656 1.00 88.00 87 LYS A N 1
ATOM 721 C CA . LYS A 1 87 ? -7.591 10.779 9.587 1.00 88.00 87 LYS A CA 1
ATOM 722 C C . LYS A 1 87 ? -7.610 10.115 8.209 1.00 88.00 87 LYS A C 1
ATOM 724 O O . LYS A 1 87 ? -8.517 10.384 7.426 1.00 88.00 87 LYS A O 1
ATOM 729 N N . VAL A 1 88 ? -6.676 9.194 7.956 1.00 85.31 88 VAL A N 1
ATOM 730 C CA . VAL A 1 88 ? -6.618 8.449 6.687 1.00 85.31 88 VAL A CA 1
ATOM 731 C C . VAL A 1 88 ? -7.900 7.645 6.479 1.00 85.31 88 VAL A C 1
ATOM 733 O O . VAL A 1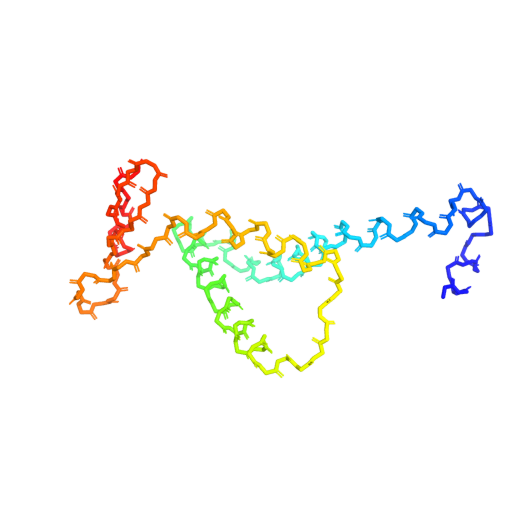 88 ? -8.495 7.716 5.414 1.00 85.31 88 VAL A O 1
ATOM 736 N N . ARG A 1 89 ? -8.401 6.948 7.507 1.00 84.44 89 ARG A N 1
ATOM 737 C CA . ARG A 1 89 ? -9.674 6.214 7.434 1.00 84.44 89 ARG A CA 1
ATOM 738 C C . ARG A 1 89 ? -10.835 7.133 7.050 1.00 84.44 89 ARG A C 1
ATOM 740 O O . ARG A 1 89 ? -11.669 6.745 6.238 1.00 84.44 89 ARG A O 1
ATOM 747 N N . LYS A 1 90 ? -10.904 8.337 7.626 1.00 86.06 90 LYS A N 1
ATOM 748 C CA . LYS A 1 90 ? -11.953 9.324 7.337 1.00 86.06 90 LYS A CA 1
ATOM 749 C C . LYS A 1 90 ? -11.863 9.868 5.911 1.00 86.06 90 LYS A C 1
ATOM 751 O O . LYS A 1 90 ? -12.905 10.163 5.340 1.00 86.06 90 LYS A O 1
ATOM 756 N N . GLU A 1 91 ? -10.664 10.002 5.356 1.00 82.62 91 GLU A N 1
ATOM 757 C CA . GLU A 1 91 ? -10.441 10.436 3.971 1.00 82.62 91 GLU A CA 1
ATOM 758 C C . GLU A 1 91 ? -10.731 9.298 2.976 1.00 82.62 91 GLU A C 1
ATOM 760 O O . GLU A 1 91 ? -11.388 9.511 1.960 1.00 82.62 91 GLU A O 1
ATOM 765 N N . SER A 1 92 ? -10.325 8.066 3.299 1.00 79.00 92 SER A N 1
ATOM 766 C CA . SER A 1 92 ? -10.526 6.888 2.447 1.00 79.00 92 SER A CA 1
ATOM 767 C C . SER A 1 92 ? -11.961 6.364 2.434 1.00 79.00 92 SER A C 1
ATOM 769 O O . SER A 1 92 ? -12.326 5.681 1.487 1.00 79.00 92 SER A O 1
ATOM 771 N N . LYS A 1 93 ? -12.790 6.667 3.444 1.00 78.06 93 LYS A N 1
ATOM 772 C CA . LYS A 1 93 ? -14.177 6.159 3.539 1.00 78.06 93 LYS A CA 1
ATOM 773 C C . LYS A 1 93 ? -15.049 6.510 2.329 1.00 78.06 93 LYS A C 1
ATOM 775 O O . LYS A 1 93 ? -16.069 5.871 2.114 1.00 78.06 93 LYS A O 1
ATOM 780 N N . ASN A 1 94 ? -14.677 7.565 1.607 1.00 79.81 94 ASN A N 1
ATOM 781 C CA . ASN A 1 94 ? -15.419 8.037 0.452 1.00 79.81 94 ASN A CA 1
ATOM 782 C C . ASN A 1 94 ? -15.095 7.232 -0.807 1.00 79.81 94 ASN A C 1
ATOM 784 O O . ASN A 1 94 ? -15.699 7.521 -1.823 1.00 79.81 94 ASN A O 1
ATOM 788 N N . TRP A 1 95 ? -14.155 6.283 -0.759 1.00 84.88 95 TRP A N 1
ATOM 789 C CA . TRP A 1 95 ? -13.740 5.483 -1.905 1.00 84.88 95 TRP A CA 1
ATOM 790 C C . TRP A 1 95 ? -14.058 4.010 -1.659 1.00 84.88 95 TRP A C 1
ATOM 792 O O . TRP A 1 95 ? -13.544 3.405 -0.715 1.00 84.88 95 TRP A O 1
ATOM 802 N N . VAL A 1 96 ? -14.896 3.425 -2.509 1.00 87.12 96 VAL A N 1
ATOM 803 C CA . VAL A 1 96 ? -15.321 2.026 -2.416 1.00 87.12 96 VAL A CA 1
ATOM 804 C C . VAL A 1 96 ? -14.984 1.326 -3.730 1.00 87.12 96 VAL A C 1
ATOM 806 O O . VAL A 1 96 ? -15.652 1.575 -4.729 1.00 87.12 96 VAL A O 1
ATOM 809 N N . PRO A 1 97 ? -13.950 0.468 -3.767 1.00 89.38 97 PRO A N 1
ATOM 810 C CA . PRO A 1 97 ? -13.693 -0.366 -4.930 1.00 89.38 97 PRO A CA 1
ATOM 811 C C . PRO A 1 97 ? -14.699 -1.519 -4.971 1.00 89.38 97 PRO A C 1
ATOM 813 O O . PRO A 1 97 ? -14.782 -2.315 -4.034 1.00 89.38 97 PRO A O 1
ATOM 816 N N . ILE A 1 98 ? -15.438 -1.618 -6.068 1.00 90.38 98 ILE A N 1
ATOM 817 C CA . ILE A 1 98 ? -16.399 -2.677 -6.359 1.00 90.38 98 ILE A CA 1
ATOM 818 C C . ILE A 1 98 ? -15.812 -3.517 -7.485 1.00 90.38 98 ILE A C 1
ATOM 820 O O . ILE A 1 98 ? -15.577 -3.019 -8.580 1.00 90.38 98 ILE A O 1
ATOM 824 N N . TRP A 1 99 ? -15.530 -4.787 -7.211 1.00 91.38 99 TRP A N 1
ATOM 825 C CA . TRP A 1 99 ? -15.073 -5.711 -8.245 1.00 91.38 99 TRP A CA 1
ATOM 826 C C . TRP A 1 99 ? -16.194 -5.959 -9.260 1.00 91.38 99 TRP A C 1
ATOM 828 O O . TRP A 1 99 ? -17.339 -6.188 -8.876 1.00 91.38 99 TRP A O 1
ATOM 838 N N . THR A 1 100 ? -15.859 -5.915 -10.548 1.00 90.38 100 THR A N 1
ATOM 839 C CA . THR A 1 100 ? -16.841 -6.025 -11.641 1.00 90.38 100 THR A CA 1
ATOM 840 C C . THR A 1 100 ? -17.214 -7.467 -12.001 1.00 90.38 100 THR A C 1
ATOM 842 O O . THR A 1 100 ? -18.093 -7.670 -12.834 1.00 90.38 100 THR A O 1
ATOM 845 N N . GLY A 1 101 ? -16.587 -8.466 -11.371 1.00 87.50 101 GLY A N 1
ATOM 846 C CA . GLY A 1 101 ? -16.857 -9.883 -11.636 1.00 87.50 101 GLY A CA 1
ATOM 847 C C . GLY A 1 101 ? -15.982 -10.503 -12.729 1.00 87.50 101 GLY A C 1
ATOM 848 O O . GLY A 1 101 ? -16.292 -11.592 -13.201 1.00 87.50 101 GLY A O 1
ATOM 849 N N . ASP A 1 102 ? -14.916 -9.824 -13.159 1.00 92.31 102 ASP A N 1
ATOM 850 C CA . ASP A 1 102 ? -13.983 -10.348 -14.157 1.00 92.31 102 ASP A CA 1
ATOM 851 C C . ASP A 1 102 ? -13.107 -11.482 -13.605 1.00 92.31 102 ASP A C 1
ATOM 853 O O . ASP A 1 102 ? -12.646 -11.405 -12.470 1.00 92.31 102 ASP A O 1
ATOM 857 N N . GLU A 1 103 ? -12.844 -12.510 -14.420 1.00 87.81 103 GLU A N 1
ATOM 858 C CA . GLU A 1 103 ? -12.156 -13.747 -14.004 1.00 87.81 103 GLU A CA 1
ATOM 859 C C . GLU A 1 103 ? -10.800 -13.505 -13.324 1.00 87.81 103 GLU A C 1
ATOM 861 O O . GLU A 1 103 ? -10.471 -14.178 -12.346 1.00 87.81 103 GLU A O 1
ATOM 866 N N . ASP A 1 104 ? -10.051 -12.509 -13.794 1.00 88.62 104 ASP A N 1
ATOM 867 C CA . ASP A 1 104 ? -8.696 -12.213 -13.324 1.00 88.62 104 ASP A CA 1
ATOM 868 C C . ASP A 1 104 ? -8.664 -11.356 -12.045 1.00 88.62 104 ASP A C 1
ATOM 870 O O . ASP A 1 104 ? -7.602 -11.159 -11.447 1.00 88.62 104 ASP A O 1
ATOM 874 N N . TYR A 1 105 ? -9.824 -10.884 -11.571 1.00 84.62 105 TYR A N 1
ATOM 875 C CA . TYR A 1 105 ? -9.940 -9.982 -10.421 1.00 84.62 105 TYR A CA 1
ATOM 876 C C . TYR A 1 105 ? -9.178 -8.658 -10.624 1.00 84.62 105 TYR A C 1
ATOM 878 O O . TYR A 1 105 ? -8.517 -8.132 -9.721 1.00 84.62 105 TYR A O 1
ATOM 886 N N . GLU A 1 106 ? -9.259 -8.107 -11.833 1.00 89.69 106 GLU A N 1
ATOM 887 C CA . GLU A 1 106 ? -8.485 -6.952 -12.278 1.00 89.69 106 GLU A CA 1
ATOM 888 C C . GLU A 1 106 ? -9.338 -5.717 -12.564 1.00 89.69 106 GLU A C 1
ATOM 890 O O . GLU A 1 106 ? -8.793 -4.614 -12.614 1.00 89.69 106 GLU A O 1
ATOM 895 N N . LYS A 1 107 ? -10.660 -5.843 -12.698 1.00 91.19 107 LYS A N 1
ATOM 896 C CA . LYS A 1 107 ? -11.534 -4.716 -13.039 1.00 91.19 107 LYS A CA 1
ATOM 897 C C . LYS A 1 107 ? -12.399 -4.292 -11.866 1.00 91.19 107 LYS A C 1
ATOM 899 O O . LYS A 1 107 ? -13.186 -5.070 -11.319 1.00 91.19 107 LYS A O 1
ATOM 904 N N . PHE A 1 108 ? -12.294 -3.012 -11.528 1.00 93.69 108 PHE A N 1
ATOM 905 C CA . PHE A 1 108 ? -12.992 -2.403 -10.407 1.00 93.69 108 PHE A CA 1
ATOM 906 C C . PHE A 1 108 ? -13.711 -1.130 -10.833 1.00 93.69 108 PHE A C 1
ATOM 908 O O . PHE A 1 108 ? -13.139 -0.267 -11.497 1.00 93.69 108 PHE A O 1
ATOM 915 N N . GLU A 1 109 ? -14.944 -0.978 -10.373 1.00 93.12 109 GLU A N 1
ATOM 916 C CA . GLU A 1 109 ? -15.621 0.305 -10.317 1.00 93.12 109 GLU A CA 1
ATOM 917 C C . GLU A 1 109 ? -15.340 0.923 -8.945 1.00 93.12 109 GLU A C 1
ATOM 919 O O . GLU A 1 109 ? -15.771 0.425 -7.908 1.00 93.12 109 GLU A O 1
ATOM 924 N N . VAL A 1 110 ? -14.546 1.985 -8.911 1.00 91.75 110 VAL A N 1
ATOM 925 C CA . VAL A 1 110 ? -14.204 2.699 -7.686 1.00 91.75 110 VAL A CA 1
ATOM 926 C C . VAL A 1 110 ? -15.189 3.844 -7.511 1.00 91.75 110 VAL A C 1
ATOM 928 O O . VAL A 1 110 ? -15.124 4.854 -8.208 1.00 91.75 110 VAL A O 1
ATOM 931 N N . HIS A 1 111 ? -16.114 3.685 -6.573 1.00 90.12 111 HIS A N 1
ATOM 932 C CA . HIS A 1 111 ? -17.100 4.709 -6.241 1.00 90.12 111 HIS A CA 1
ATOM 933 C C . HIS A 1 111 ? -16.490 5.735 -5.303 1.00 90.12 111 HIS A C 1
ATOM 935 O O . HIS A 1 111 ? -15.907 5.348 -4.291 1.00 90.12 111 HIS A O 1
ATOM 941 N N . GLY A 1 112 ? -16.658 7.026 -5.586 1.00 83.31 112 GLY A N 1
ATOM 942 C CA . GLY A 1 112 ? -16.305 8.057 -4.620 1.00 83.31 112 GLY A CA 1
ATOM 943 C C . GLY A 1 112 ? -16.680 9.481 -4.993 1.00 83.31 112 GLY A C 1
ATOM 944 O O . GLY A 1 112 ? -17.099 9.773 -6.105 1.00 83.31 112 GLY A O 1
ATOM 945 N N . HIS A 1 113 ? -16.591 10.392 -4.023 1.00 74.25 113 HIS A N 1
ATOM 946 C CA . HIS A 1 113 ? -16.886 11.806 -4.264 1.00 74.25 113 HIS A CA 1
ATOM 947 C C . HIS A 1 113 ? -15.651 12.515 -4.851 1.00 74.25 113 HIS A C 1
ATOM 949 O O . HIS A 1 113 ? -14.582 12.413 -4.242 1.00 74.25 113 HIS A O 1
ATOM 955 N N . PRO A 1 114 ? -15.762 13.280 -5.958 1.00 74.88 114 PRO A N 1
ATOM 956 C CA . PRO A 1 114 ? -16.985 13.670 -6.675 1.00 74.88 114 PRO A CA 1
ATOM 957 C C . PRO A 1 114 ? -17.370 12.773 -7.866 1.00 74.88 114 PRO A C 1
ATOM 959 O O . PRO A 1 114 ? -18.403 13.026 -8.480 1.00 74.88 114 PRO A O 1
ATOM 962 N N . THR A 1 115 ? -16.556 11.779 -8.232 1.00 83.69 115 THR A N 1
ATOM 963 C CA . THR A 1 115 ? -16.782 10.941 -9.422 1.00 83.69 115 THR A CA 1
ATOM 964 C C . THR A 1 115 ? -16.440 9.476 -9.176 1.00 83.69 115 THR A C 1
ATOM 966 O O . THR A 1 115 ? -15.508 9.154 -8.436 1.00 83.69 115 THR A O 1
ATOM 969 N N . ASN A 1 116 ? -17.179 8.597 -9.851 1.00 89.12 116 ASN A N 1
ATOM 970 C CA . ASN A 1 116 ? -16.836 7.185 -9.954 1.00 89.12 116 ASN A CA 1
ATOM 971 C C . ASN A 1 116 ? -15.774 6.998 -11.037 1.00 89.12 116 ASN A C 1
ATOM 973 O O . ASN A 1 116 ? -15.775 7.694 -12.053 1.00 89.12 116 ASN A O 1
ATOM 977 N N . MET A 1 117 ? -14.881 6.041 -10.821 1.00 91.00 117 MET A N 1
ATOM 978 C CA . MET A 1 117 ? -13.789 5.736 -11.734 1.00 91.00 117 MET A CA 1
ATOM 979 C C . MET A 1 117 ? -13.782 4.250 -12.052 1.00 91.00 117 MET A C 1
ATOM 981 O O . MET A 1 117 ? -14.017 3.426 -11.175 1.00 91.00 117 MET A O 1
ATOM 985 N N . VAL A 1 118 ? -13.472 3.895 -13.291 1.00 91.62 118 VAL A N 1
ATOM 986 C CA . VAL A 1 118 ? -13.188 2.510 -13.663 1.00 91.62 118 VAL A CA 1
ATOM 987 C C . VAL A 1 118 ? -11.681 2.325 -13.642 1.00 91.62 118 VAL A C 1
ATOM 989 O O . VAL A 1 118 ? -10.936 3.112 -14.229 1.00 91.62 118 VAL A O 1
ATOM 992 N N . VAL A 1 119 ? -11.239 1.285 -12.945 1.00 92.00 119 VAL A N 1
ATOM 993 C CA . VAL A 1 119 ? -9.841 0.874 -12.868 1.00 92.00 119 VAL A CA 1
ATOM 994 C C . VAL A 1 119 ? -9.738 -0.530 -13.447 1.00 92.00 119 VAL A C 1
ATOM 996 O O . VAL A 1 119 ? -10.304 -1.473 -12.899 1.00 92.00 119 VAL A O 1
ATOM 999 N N . ASP A 1 120 ? -9.011 -0.661 -14.550 1.00 91.69 120 ASP A N 1
ATOM 1000 C CA . ASP A 1 120 ? -8.637 -1.938 -15.157 1.00 91.69 120 ASP A CA 1
ATOM 1001 C C . ASP A 1 120 ? -7.150 -2.177 -14.862 1.00 91.69 120 ASP A C 1
ATOM 1003 O O . ASP A 1 120 ? -6.272 -1.523 -15.431 1.00 91.69 120 ASP A O 1
ATOM 1007 N N . LEU A 1 121 ? -6.862 -3.074 -13.917 1.00 87.81 121 LEU A N 1
ATOM 1008 C CA . LEU A 1 121 ? -5.502 -3.399 -13.489 1.00 87.81 121 LEU A CA 1
ATOM 1009 C C . LEU A 1 121 ? -4.726 -4.168 -14.566 1.00 87.81 121 LEU A C 1
ATOM 1011 O O . LEU A 1 121 ? -3.519 -3.949 -14.687 1.00 87.81 121 LEU A O 1
ATOM 1015 N N . GLY A 1 122 ? -5.406 -4.998 -15.361 1.00 85.81 122 GLY A N 1
AT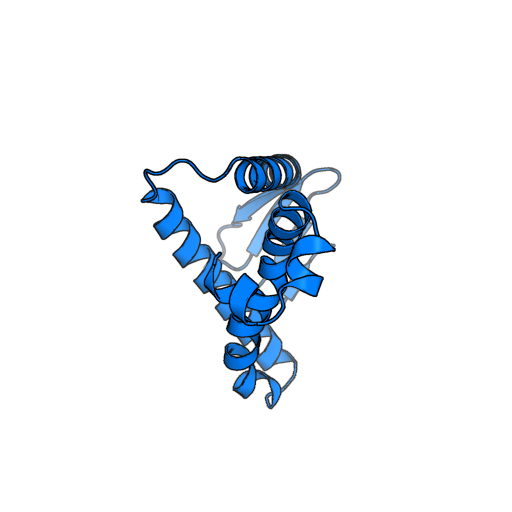OM 1016 C CA . GLY A 1 122 ? -4.803 -5.781 -16.440 1.00 85.81 122 GLY A CA 1
ATOM 1017 C C . GLY A 1 122 ? -4.344 -4.900 -17.593 1.00 85.81 122 GLY A C 1
ATOM 1018 O O . GLY A 1 122 ? -3.215 -5.003 -18.074 1.00 85.81 122 GLY A O 1
ATOM 1019 N N . LYS A 1 123 ? -5.192 -3.945 -17.989 1.00 90.31 123 LYS A N 1
ATOM 1020 C CA . LYS A 1 123 ? -4.881 -2.955 -19.033 1.00 90.31 123 LYS A CA 1
ATOM 1021 C C . LYS A 1 123 ? -4.149 -1.725 -18.513 1.00 90.31 123 LYS A C 1
ATOM 1023 O O . LYS A 1 123 ? -3.686 -0.917 -19.315 1.00 90.31 123 LYS A O 1
ATOM 1028 N N . ARG A 1 124 ? -4.031 -1.580 -17.190 1.00 84.12 124 ARG A N 1
ATOM 1029 C CA . ARG A 1 124 ? -3.450 -0.413 -16.505 1.00 84.12 124 ARG A CA 1
ATOM 1030 C C . ARG A 1 124 ? -4.142 0.895 -16.887 1.00 84.12 124 ARG A C 1
ATOM 1032 O O . ARG A 1 124 ? -3.487 1.916 -17.086 1.00 84.12 124 ARG A O 1
ATOM 1039 N N . LEU A 1 125 ? -5.464 0.853 -16.998 1.00 88.88 125 LEU A N 1
ATOM 1040 C CA . LEU A 1 125 ? -6.281 2.014 -17.330 1.00 88.88 125 LEU A CA 1
ATOM 1041 C C . LEU A 1 125 ? -7.028 2.491 -16.087 1.00 88.88 125 LEU A C 1
ATOM 1043 O O . LEU A 1 125 ? -7.611 1.693 -15.355 1.00 88.88 125 LEU A O 1
ATOM 1047 N N . CYS A 1 126 ? -7.007 3.800 -15.870 1.00 89.69 126 CYS A N 1
ATOM 1048 C CA . CYS A 1 126 ? -7.905 4.506 -14.968 1.00 89.69 126 CYS A CA 1
ATOM 1049 C C . CYS A 1 126 ? -8.740 5.458 -15.824 1.00 89.69 126 CYS A C 1
ATOM 1051 O O . CYS A 1 126 ? -8.245 5.960 -16.831 1.00 89.69 126 CYS A O 1
ATOM 1053 N N . THR A 1 127 ? -9.994 5.694 -15.449 1.00 88.25 127 THR A N 1
ATOM 1054 C CA . THR A 1 127 ? -10.790 6.792 -16.030 1.00 88.25 127 THR A CA 1
ATOM 1055 C C . THR A 1 127 ? -10.600 8.115 -15.284 1.00 88.25 127 THR A C 1
ATOM 1057 O O . THR A 1 127 ? -11.261 9.100 -15.608 1.00 88.25 127 THR A O 1
ATOM 1060 N N . CYS A 1 128 ? -9.738 8.117 -14.266 1.00 81.75 128 CYS A N 1
ATOM 1061 C CA . CYS A 1 128 ? -8.962 9.287 -13.889 1.00 81.75 128 CYS A CA 1
ATOM 1062 C C . CYS A 1 128 ? -7.854 9.528 -14.929 1.00 81.75 128 CYS A C 1
ATOM 1064 O O . CYS A 1 128 ? -7.479 10.703 -15.082 1.00 81.75 128 CYS A O 1
#